Protein AF-A0A212AKK0-F1 (afdb_monomer)

Organism: NCBI:txid366616

Sequence (175 aa):
MKRPEGEAARWSAYPDHHNSALTSSGLLRAQIITWLPGEQPQWVEKPKKLFATLIPIIVETIVASVPRLIEWERKREEDHRRYQEEERRRWELRRLKEVDDSRWNRFRSAATNWREKQVLDDFISELEARFSAEGDQSIGEKTTSQWLTWAKDRAAELDPFTDGLAGLFHDVGRP

Solvent-accessible surface area (backbone atoms only — not comparable to full-atom values): 10454 Å² total; per-residue (Å²): 134,86,80,90,83,62,82,84,75,71,84,59,102,53,87,88,74,69,74,87,86,65,75,87,80,90,58,58,73,51,68,53,90,66,88,64,88,73,87,64,56,74,48,68,38,45,101,91,42,58,55,79,75,44,50,64,57,52,52,49,52,52,61,72,39,48,66,57,44,54,54,50,50,54,49,50,53,51,50,49,49,51,49,54,53,50,50,50,52,52,50,52,53,50,54,55,46,52,54,50,54,50,27,51,50,45,48,51,49,39,55,50,32,40,55,52,28,53,56,46,51,56,52,50,53,54,51,51,59,49,40,74,74,71,50,85,44,79,60,88,96,41,40,48,63,55,53,51,50,52,51,51,56,57,42,54,74,34,44,50,54,80,66,34,75,64,42,40,53,51,63,29,65,52,132

Structure (mmCIF, N/CA/C/O backbone):
data_AF-A0A212AKK0-F1
#
_entry.id   AF-A0A212AKK0-F1
#
loop_
_atom_site.group_PDB
_atom_site.id
_atom_site.type_symbol
_atom_site.label_atom_id
_atom_site.label_alt_id
_atom_site.label_comp_id
_atom_site.label_asym_id
_atom_site.label_entity_id
_atom_site.label_seq_id
_atom_site.pdbx_PDB_ins_code
_atom_site.Cartn_x
_atom_site.Cartn_y
_atom_site.Cartn_z
_atom_site.occupancy
_atom_site.B_iso_or_equiv
_atom_site.auth_seq_id
_atom_site.auth_comp_id
_atom_site.auth_asym_id
_atom_site.auth_atom_id
_atom_site.pdbx_PDB_model_num
ATOM 1 N N . MET A 1 1 ? 49.432 -29.663 -18.217 1.00 41.03 1 MET A N 1
ATOM 2 C CA . MET A 1 1 ? 49.772 -29.394 -19.634 1.00 41.03 1 MET A CA 1
ATOM 3 C C . MET A 1 1 ? 50.296 -27.965 -19.716 1.00 41.03 1 MET A C 1
ATOM 5 O O . MET A 1 1 ? 49.705 -27.104 -19.076 1.00 41.03 1 MET A O 1
ATOM 9 N N . LYS A 1 2 ? 51.449 -27.726 -20.356 1.00 36.91 2 LYS A N 1
ATOM 10 C CA . LYS A 1 2 ? 52.145 -26.425 -20.317 1.00 36.91 2 LYS A CA 1
ATOM 11 C C . LYS A 1 2 ? 51.405 -25.354 -21.132 1.00 36.91 2 LYS A C 1
ATOM 13 O O . LYS A 1 2 ? 50.965 -25.624 -22.244 1.00 36.91 2 LYS A O 1
ATOM 18 N N . ARG A 1 3 ? 51.308 -24.156 -20.544 1.00 39.75 3 ARG A N 1
ATOM 19 C CA . ARG A 1 3 ? 50.772 -22.912 -21.117 1.00 39.75 3 ARG A CA 1
ATOM 20 C C . ARG A 1 3 ? 51.608 -22.511 -22.347 1.00 39.75 3 ARG A C 1
ATOM 22 O O . ARG A 1 3 ? 52.833 -22.525 -22.231 1.00 39.75 3 ARG A O 1
ATOM 29 N N . PRO A 1 4 ? 51.013 -22.162 -23.498 1.00 43.41 4 PRO A N 1
ATOM 30 C CA . PRO A 1 4 ? 51.757 -21.510 -24.563 1.00 43.41 4 PRO A CA 1
ATOM 31 C C . PRO A 1 4 ? 51.979 -20.046 -24.166 1.00 43.41 4 PRO A C 1
ATOM 33 O O . PRO A 1 4 ? 51.027 -19.336 -23.843 1.00 43.41 4 PRO A O 1
ATOM 36 N N . GLU A 1 5 ? 53.234 -19.609 -24.150 1.00 39.06 5 GLU A N 1
ATOM 37 C CA . GLU A 1 5 ? 53.621 -18.219 -23.892 1.00 39.06 5 GLU A CA 1
ATOM 38 C C . GLU A 1 5 ? 54.014 -17.520 -25.197 1.00 39.06 5 GLU A C 1
ATOM 40 O O . GLU A 1 5 ? 54.596 -18.134 -26.091 1.00 39.06 5 GLU A O 1
ATOM 45 N N . GLY A 1 6 ? 53.689 -16.227 -25.296 1.00 49.47 6 GLY A N 1
ATOM 46 C CA . GLY A 1 6 ? 54.027 -15.364 -26.430 1.00 49.47 6 GLY A CA 1
ATOM 47 C C . GLY A 1 6 ? 52.851 -14.527 -26.942 1.00 49.47 6 GLY A C 1
ATOM 48 O O . GLY A 1 6 ? 51.730 -14.606 -26.438 1.00 49.47 6 GLY A O 1
ATOM 49 N N . GLU A 1 7 ? 53.110 -13.717 -27.973 1.00 40.31 7 GLU A N 1
ATOM 50 C CA . GLU A 1 7 ? 52.160 -12.765 -28.585 1.00 40.31 7 GLU A CA 1
ATOM 51 C C . GLU A 1 7 ? 50.836 -13.387 -29.064 1.00 40.31 7 GLU A C 1
ATOM 53 O O . GLU A 1 7 ? 49.833 -12.683 -29.182 1.00 40.31 7 GLU A O 1
ATOM 58 N N . ALA A 1 8 ? 50.799 -14.709 -29.252 1.00 42.72 8 ALA A N 1
ATOM 59 C CA . ALA A 1 8 ? 49.609 -15.475 -29.620 1.00 42.72 8 ALA A CA 1
ATOM 60 C C . ALA A 1 8 ? 48.468 -15.416 -28.580 1.00 42.72 8 ALA A C 1
ATOM 62 O O . ALA A 1 8 ? 47.326 -15.718 -28.914 1.00 42.72 8 ALA A O 1
ATOM 63 N N . ALA A 1 9 ? 48.739 -14.993 -27.338 1.00 44.03 9 ALA A N 1
ATOM 64 C CA . ALA A 1 9 ? 47.727 -14.841 -26.288 1.00 44.03 9 ALA A CA 1
ATOM 65 C C . ALA A 1 9 ? 46.893 -13.542 -26.383 1.00 44.03 9 ALA A C 1
ATOM 67 O O . ALA A 1 9 ? 45.989 -13.338 -25.576 1.00 44.03 9 ALA A O 1
ATOM 68 N N . ARG A 1 10 ? 47.191 -12.634 -27.326 1.00 41.53 10 ARG A N 1
ATOM 69 C CA . ARG A 1 10 ? 46.659 -11.253 -27.312 1.00 41.53 10 ARG A CA 1
ATOM 70 C C . ARG A 1 10 ? 45.396 -10.992 -28.147 1.00 41.53 10 ARG A C 1
ATOM 72 O O . ARG A 1 10 ? 44.906 -9.871 -28.122 1.00 41.53 10 ARG A O 1
ATOM 79 N N . TRP A 1 11 ? 44.841 -11.975 -28.860 1.00 41.81 11 TRP A N 1
ATOM 80 C CA . TRP A 1 11 ? 43.765 -11.740 -29.846 1.00 41.81 11 TRP A CA 1
ATOM 81 C C . TRP A 1 11 ? 42.376 -12.276 -29.453 1.00 41.81 11 TRP A C 1
ATOM 83 O O . TRP A 1 11 ? 41.616 -12.724 -30.307 1.00 41.81 11 TRP A O 1
ATOM 93 N N . SER A 1 12 ? 41.989 -12.211 -28.174 1.00 48.47 12 SER A N 1
ATOM 94 C CA . SER A 1 12 ? 40.575 -12.402 -27.817 1.00 48.47 12 SER A CA 1
ATOM 95 C C . SER A 1 12 ? 40.137 -11.456 -26.702 1.00 48.47 12 SER A C 1
ATOM 97 O O . SER A 1 12 ? 40.815 -11.343 -25.684 1.00 48.47 12 SER A O 1
ATOM 99 N N . ALA A 1 13 ? 38.987 -10.802 -26.885 1.00 42.66 13 ALA A N 1
ATOM 100 C CA . ALA A 1 13 ? 38.371 -9.915 -25.894 1.00 42.66 13 ALA A CA 1
ATOM 101 C C . ALA A 1 13 ? 37.779 -10.665 -24.677 1.00 42.66 13 ALA A C 1
ATOM 103 O O . ALA A 1 13 ? 37.262 -10.028 -23.764 1.00 42.66 13 ALA A O 1
ATOM 104 N N . TYR A 1 14 ? 37.865 -12.003 -24.651 1.00 46.59 14 TYR A N 1
ATOM 105 C CA . TYR A 1 14 ? 37.331 -12.868 -23.595 1.00 46.59 14 TYR A CA 1
ATOM 106 C C . TYR A 1 14 ? 38.286 -14.051 -23.330 1.00 46.59 14 TYR A C 1
ATOM 108 O O . TYR A 1 14 ? 38.126 -15.115 -23.932 1.00 46.59 14 TYR A O 1
ATOM 116 N N . PRO A 1 15 ? 39.279 -13.893 -22.436 1.00 45.09 15 PRO A N 1
ATOM 117 C CA . PRO A 1 15 ? 40.320 -14.900 -22.184 1.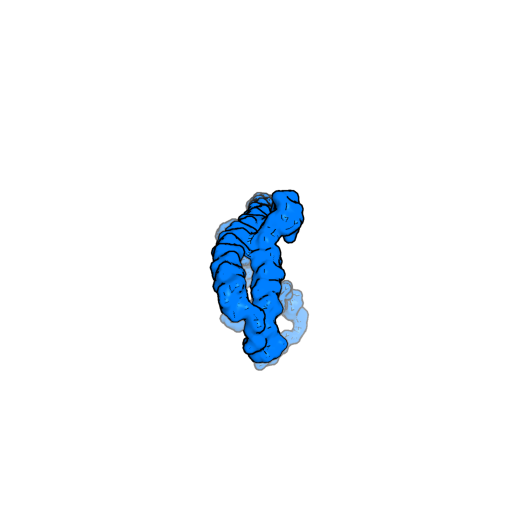00 45.09 15 PRO A CA 1
ATOM 118 C C . PRO A 1 15 ? 39.777 -16.261 -21.705 1.00 45.09 15 PRO A C 1
ATOM 120 O O . PRO A 1 15 ? 40.347 -17.310 -22.015 1.00 45.09 15 PRO A O 1
ATOM 123 N N . ASP A 1 16 ? 38.642 -16.244 -21.002 1.00 47.34 16 ASP A N 1
ATOM 124 C CA . ASP A 1 16 ? 38.053 -17.407 -20.325 1.00 47.34 16 ASP A CA 1
ATOM 125 C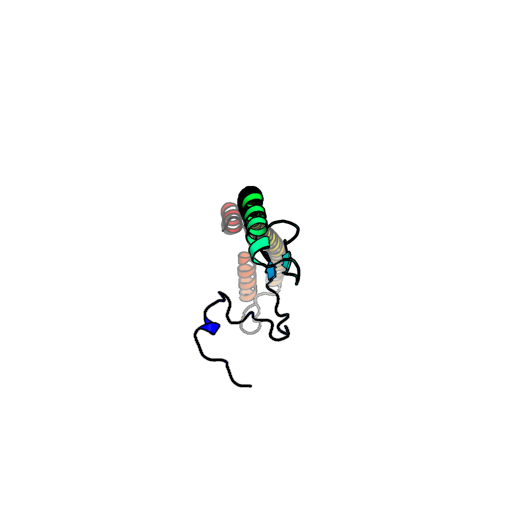 C . ASP A 1 16 ? 36.979 -18.137 -21.157 1.00 47.34 16 ASP A C 1
ATOM 127 O O . ASP A 1 16 ? 36.375 -19.105 -20.698 1.00 47.34 16 ASP A O 1
ATOM 131 N N . HIS A 1 17 ? 36.753 -17.714 -22.407 1.00 48.66 17 HIS A N 1
ATOM 132 C CA . HIS A 1 17 ? 35.766 -18.308 -23.319 1.00 48.66 17 HIS A CA 1
ATOM 133 C C . HIS A 1 17 ? 36.414 -18.969 -24.544 1.00 48.66 17 HIS A C 1
ATOM 135 O O . HIS A 1 17 ? 35.935 -18.836 -25.670 1.00 48.66 17 HIS A O 1
ATOM 141 N N . HIS A 1 18 ? 37.500 -19.715 -24.340 1.00 48.75 18 HIS A N 1
ATOM 142 C CA . HIS A 1 18 ? 38.049 -20.586 -25.376 1.00 48.75 18 HIS A CA 1
ATOM 143 C C . HIS A 1 18 ? 37.535 -22.018 -25.176 1.00 48.75 18 HIS A C 1
ATOM 145 O O . HIS A 1 18 ? 37.752 -22.644 -24.140 1.00 48.75 18 HIS A O 1
ATOM 151 N N . ASN A 1 19 ? 36.833 -22.555 -26.175 1.00 46.03 19 ASN A N 1
ATOM 152 C CA . ASN A 1 19 ? 36.389 -23.944 -26.148 1.00 46.03 19 ASN A CA 1
ATOM 153 C C . ASN A 1 19 ? 37.573 -24.856 -26.507 1.00 46.03 19 ASN A C 1
ATOM 155 O O . ASN A 1 19 ? 37.893 -25.063 -27.678 1.00 46.03 19 ASN A O 1
ATOM 159 N N . SER A 1 20 ? 38.247 -25.376 -25.484 1.00 46.16 20 SER A N 1
ATOM 160 C CA . SER A 1 20 ? 39.439 -26.230 -25.573 1.00 46.16 20 SER A CA 1
ATOM 161 C C . SER A 1 20 ? 39.182 -27.621 -26.178 1.00 46.16 20 SER A C 1
ATOM 163 O O . SER A 1 20 ? 40.129 -28.374 -26.391 1.00 46.16 20 SER A O 1
ATOM 165 N N . ALA A 1 21 ? 37.930 -27.948 -26.518 1.00 43.47 21 ALA A N 1
ATOM 166 C CA . ALA A 1 21 ? 37.551 -29.176 -27.220 1.00 43.47 21 ALA A CA 1
ATOM 167 C C . ALA A 1 21 ? 37.607 -29.071 -28.762 1.00 43.47 21 ALA A C 1
ATOM 169 O O . ALA A 1 21 ? 37.271 -30.031 -29.456 1.00 43.47 21 ALA A O 1
ATOM 170 N N . LEU A 1 22 ? 38.004 -27.925 -29.327 1.00 50.31 22 LEU A N 1
ATOM 171 C CA . LEU A 1 22 ? 38.087 -27.731 -30.778 1.00 50.31 22 LEU A CA 1
ATOM 172 C C . LEU A 1 22 ? 39.486 -28.086 -31.309 1.00 50.31 22 LEU A C 1
ATOM 174 O O . LEU A 1 22 ? 40.464 -27.389 -31.049 1.00 50.31 22 LEU A O 1
ATOM 178 N N . THR A 1 23 ? 39.587 -29.153 -32.101 1.00 52.06 23 THR A N 1
ATOM 179 C CA . THR A 1 23 ? 40.797 -29.482 -32.872 1.00 52.06 23 THR A CA 1
ATOM 180 C C . THR A 1 23 ? 40.961 -28.539 -34.066 1.00 52.06 23 THR A C 1
ATOM 182 O O . THR A 1 23 ? 39.991 -28.264 -34.776 1.00 52.06 23 THR A O 1
ATOM 185 N N . SER A 1 24 ? 42.188 -28.065 -34.318 1.00 58.06 24 SER A N 1
ATOM 186 C CA . SER A 1 24 ? 42.492 -27.183 -35.455 1.00 58.06 24 SER A CA 1
ATOM 187 C C . SER A 1 24 ? 42.117 -27.852 -36.778 1.00 58.06 24 SER A C 1
ATOM 189 O O . SER A 1 24 ? 42.650 -28.903 -37.125 1.00 58.06 24 SER A O 1
ATOM 191 N N . SER A 1 25 ? 41.195 -27.236 -37.519 1.00 65.75 25 SER A N 1
ATOM 192 C CA . SER A 1 25 ? 40.741 -27.737 -38.824 1.00 65.75 25 SER A CA 1
ATOM 193 C C . SER A 1 25 ? 41.640 -27.309 -39.990 1.00 65.75 25 SER A C 1
ATOM 195 O O . SER A 1 25 ? 41.434 -27.758 -41.113 1.00 65.75 25 SER A O 1
ATOM 197 N N . GLY A 1 26 ? 42.605 -26.413 -39.743 1.00 73.50 26 GLY A N 1
ATOM 198 C CA . GLY A 1 26 ? 43.407 -25.768 -40.789 1.00 73.50 26 GLY A CA 1
ATOM 199 C C . GLY A 1 26 ? 42.639 -24.758 -41.657 1.00 73.50 26 GLY A C 1
ATOM 200 O O . GLY A 1 26 ? 43.204 -24.260 -42.623 1.00 73.50 26 GLY A O 1
ATOM 201 N N . LEU A 1 27 ? 41.376 -24.459 -41.329 1.00 78.00 27 LEU A N 1
ATOM 202 C CA . LEU A 1 27 ? 40.489 -23.563 -42.078 1.00 78.00 27 LEU A CA 1
ATOM 203 C C . LEU A 1 27 ? 39.970 -22.439 -41.173 1.00 78.00 27 LEU A C 1
ATOM 205 O O . LEU A 1 27 ? 39.624 -22.674 -40.010 1.00 78.00 27 LEU A O 1
ATOM 209 N N . LEU A 1 28 ? 39.870 -21.223 -41.712 1.00 83.19 28 LEU A N 1
ATOM 210 C CA . LEU A 1 28 ? 39.320 -20.069 -41.001 1.00 83.19 28 LEU A CA 1
ATOM 211 C C . LEU A 1 28 ? 37.782 -20.070 -40.978 1.00 83.19 28 LEU A C 1
ATOM 213 O O . LEU A 1 28 ? 37.111 -20.485 -41.925 1.00 83.19 28 LEU A O 1
ATOM 217 N N . ARG A 1 29 ? 37.201 -19.561 -39.886 1.00 84.19 29 ARG A N 1
ATOM 218 C CA . ARG A 1 29 ? 35.752 -19.394 -39.697 1.00 84.19 29 ARG A CA 1
ATOM 219 C C . ARG A 1 29 ? 35.454 -18.002 -39.150 1.00 84.19 29 ARG A C 1
ATOM 221 O O . ARG A 1 29 ? 36.105 -17.569 -38.207 1.00 84.19 29 ARG A O 1
ATOM 228 N N . ALA A 1 30 ? 34.429 -17.355 -39.694 1.00 86.19 30 ALA A N 1
ATOM 229 C CA . ALA A 1 30 ? 33.831 -16.140 -39.153 1.00 86.19 30 ALA A CA 1
ATOM 230 C C . ALA A 1 30 ? 32.359 -16.393 -38.819 1.00 86.19 30 ALA A C 1
ATOM 232 O O . ALA A 1 30 ? 31.673 -17.130 -39.529 1.00 86.19 30 ALA A O 1
ATOM 233 N N . GLN A 1 31 ? 31.875 -15.786 -37.742 1.00 86.25 31 GLN A N 1
ATOM 234 C CA . GLN A 1 31 ? 30.484 -15.885 -37.320 1.00 86.25 31 GLN A CA 1
ATOM 235 C C . GLN A 1 31 ? 30.098 -14.625 -36.549 1.00 86.25 31 GLN A C 1
ATOM 237 O O . GLN A 1 31 ? 30.888 -14.132 -35.745 1.00 86.25 31 GLN A O 1
ATOM 242 N N . ILE A 1 32 ? 28.882 -14.135 -36.771 1.00 83.12 32 ILE A N 1
ATOM 243 C CA . ILE A 1 32 ? 28.246 -13.175 -35.865 1.00 83.12 32 ILE A CA 1
ATOM 244 C C . ILE A 1 32 ? 27.430 -14.006 -34.881 1.00 83.12 32 ILE A C 1
ATOM 246 O O . ILE A 1 32 ? 26.610 -14.806 -35.310 1.00 83.12 32 ILE A O 1
ATOM 250 N N . ILE A 1 33 ? 27.730 -13.909 -33.587 1.00 77.31 33 ILE A N 1
ATOM 251 C CA . ILE A 1 33 ? 27.132 -14.768 -32.546 1.00 77.31 33 ILE A CA 1
ATOM 252 C C . ILE A 1 33 ? 26.078 -14.046 -31.700 1.00 77.31 33 ILE A C 1
ATOM 254 O O . ILE A 1 33 ? 25.331 -14.685 -30.965 1.00 77.31 33 ILE A O 1
ATOM 258 N N . THR A 1 34 ? 26.041 -12.719 -31.774 1.00 72.81 34 THR A N 1
ATOM 259 C CA . THR A 1 34 ? 25.188 -11.841 -30.969 1.00 72.81 34 THR A CA 1
ATOM 260 C C . THR A 1 34 ? 24.837 -10.581 -31.763 1.00 72.81 34 THR A C 1
ATOM 262 O O . THR A 1 34 ? 25.404 -10.327 -32.826 1.00 72.81 34 THR A O 1
ATOM 265 N N . TRP A 1 35 ? 23.910 -9.779 -31.230 1.00 69.25 35 TRP A N 1
ATOM 266 C CA . TRP A 1 35 ? 23.505 -8.447 -31.713 1.00 69.25 35 TRP A CA 1
ATOM 267 C C . TRP A 1 35 ? 22.754 -8.399 -33.040 1.00 69.25 35 TRP A C 1
ATOM 269 O O . TRP A 1 35 ? 21.923 -7.514 -33.197 1.00 69.25 35 TRP A O 1
ATOM 279 N N . LEU A 1 36 ? 22.952 -9.349 -33.954 1.00 80.75 36 LEU A N 1
ATOM 280 C CA . LEU A 1 36 ? 22.154 -9.428 -35.170 1.00 80.75 36 LEU A CA 1
ATOM 281 C C . LEU A 1 36 ? 20.804 -10.112 -34.892 1.00 80.75 36 LEU A C 1
ATOM 283 O O . LEU A 1 36 ? 20.798 -11.264 -34.463 1.00 80.75 36 LEU A O 1
ATOM 287 N N . PRO A 1 37 ? 19.652 -9.462 -35.129 1.00 73.44 37 PRO A N 1
ATOM 288 C CA . PRO A 1 37 ? 18.359 -10.120 -34.983 1.00 73.44 37 PRO A CA 1
ATOM 289 C C . PRO A 1 37 ? 18.140 -11.152 -36.103 1.00 73.44 37 PRO A C 1
ATOM 291 O O . PRO A 1 37 ? 18.335 -10.849 -37.281 1.00 73.44 37 PRO A O 1
ATOM 294 N N . GLY A 1 38 ? 17.679 -12.353 -35.741 1.00 77.38 38 GLY A N 1
ATOM 295 C CA . GLY A 1 38 ? 17.389 -13.444 -36.682 1.00 77.38 38 GLY A CA 1
ATOM 296 C C . GLY A 1 38 ? 18.514 -14.479 -36.801 1.00 77.38 38 GLY A C 1
ATOM 297 O O . GLY A 1 38 ? 19.222 -14.752 -35.828 1.00 77.38 38 GLY A O 1
ATOM 298 N N . GLU A 1 39 ? 18.638 -15.096 -37.982 1.00 78.69 39 GLU A N 1
ATOM 299 C CA . GLU A 1 39 ? 19.667 -16.108 -38.249 1.00 78.69 39 GLU A CA 1
ATOM 300 C C . GLU A 1 39 ? 21.074 -15.517 -38.134 1.00 78.69 39 GLU A C 1
ATOM 302 O O . GLU A 1 39 ? 21.384 -14.475 -38.712 1.00 78.69 39 GLU A O 1
ATOM 307 N N . GLN A 1 40 ? 21.930 -16.214 -37.389 1.00 81.50 40 GLN A N 1
ATOM 308 C CA . GLN A 1 40 ? 23.314 -15.824 -37.159 1.00 81.50 40 GLN A CA 1
ATOM 309 C C . GLN A 1 40 ? 24.188 -16.286 -38.333 1.00 81.50 40 GLN A C 1
ATOM 311 O O . GLN A 1 40 ? 24.394 -17.495 -38.493 1.00 81.50 40 GLN A O 1
ATOM 316 N N . PRO A 1 41 ? 24.709 -15.370 -39.168 1.00 86.19 41 PRO A N 1
ATOM 317 C CA . PRO A 1 41 ? 25.466 -15.758 -40.342 1.00 86.19 41 PRO A CA 1
ATOM 318 C C . PRO A 1 41 ? 26.816 -16.363 -39.949 1.00 86.19 41 PRO A C 1
ATOM 320 O O . PRO A 1 41 ? 27.500 -15.902 -39.029 1.00 86.19 41 PRO A O 1
ATOM 323 N N . GLN A 1 42 ? 27.204 -17.400 -40.690 1.00 89.44 42 GLN A N 1
ATOM 324 C CA . GLN A 1 42 ? 28.449 -18.131 -40.500 1.00 89.44 42 GLN A CA 1
ATOM 325 C C . GLN A 1 42 ? 29.135 -18.369 -41.846 1.00 89.44 42 GLN A C 1
ATOM 327 O O . GLN A 1 42 ? 28.525 -18.837 -42.808 1.00 89.44 42 GLN A O 1
ATOM 332 N N . TRP A 1 43 ? 30.443 -18.126 -41.885 1.00 90.50 43 TRP A N 1
ATOM 333 C CA . TRP A 1 43 ? 31.291 -18.355 -43.050 1.00 90.50 43 TRP A CA 1
ATOM 334 C C . TRP A 1 43 ? 32.466 -19.239 -42.661 1.00 90.50 43 TRP A C 1
ATOM 336 O O . TRP A 1 43 ? 33.146 -18.989 -41.669 1.00 90.50 43 TRP A O 1
ATOM 346 N N . VAL A 1 44 ? 32.710 -20.282 -43.448 1.00 88.12 44 VAL A N 1
ATOM 347 C CA . VAL A 1 44 ? 33.799 -21.235 -43.220 1.00 88.12 44 VAL A CA 1
ATOM 348 C C . VAL A 1 44 ? 34.616 -21.332 -44.501 1.00 88.12 44 VAL A C 1
ATOM 350 O O . VAL A 1 44 ? 34.058 -21.553 -45.580 1.00 88.12 44 VAL A O 1
ATOM 353 N N . GLU A 1 45 ? 35.925 -21.142 -44.377 1.00 86.56 45 GLU A N 1
ATOM 354 C CA . GLU A 1 45 ? 36.894 -21.385 -45.438 1.00 86.56 45 GLU A CA 1
ATOM 355 C C . GLU A 1 45 ? 36.807 -22.837 -45.911 1.00 86.56 45 GLU A C 1
ATOM 357 O O . GLU A 1 45 ? 36.526 -23.753 -45.138 1.00 86.56 45 GLU A O 1
ATOM 362 N N . LYS A 1 46 ? 37.019 -23.060 -47.207 1.00 84.75 46 LYS A N 1
ATOM 363 C CA . LYS A 1 46 ? 37.038 -24.402 -47.800 1.00 84.75 46 LYS A CA 1
ATOM 364 C C . LYS A 1 46 ? 38.304 -24.552 -48.641 1.00 84.75 46 LYS A C 1
ATOM 366 O O . LYS A 1 46 ? 38.772 -23.552 -49.177 1.00 84.75 46 LYS A O 1
ATOM 371 N N . PRO A 1 47 ? 38.795 -25.778 -48.897 1.00 82.62 47 PRO A N 1
ATOM 372 C CA . PRO A 1 47 ? 40.009 -25.992 -49.697 1.00 82.62 47 PRO A CA 1
ATOM 373 C C . PRO A 1 47 ? 40.006 -25.322 -51.084 1.00 82.62 47 PRO A C 1
ATOM 375 O O . PRO A 1 47 ? 41.056 -24.995 -51.618 1.00 82.62 47 PRO A O 1
ATOM 378 N N . LYS A 1 48 ? 38.822 -25.101 -51.674 1.00 83.38 48 LYS A N 1
ATOM 379 C CA . LYS A 1 48 ? 38.640 -24.436 -52.979 1.00 83.38 48 LYS A CA 1
ATOM 380 C C . LYS A 1 48 ? 38.142 -22.985 -52.880 1.00 83.38 48 LYS A C 1
ATOM 382 O O . LYS A 1 48 ? 37.876 -22.365 -53.902 1.00 83.38 48 LYS A O 1
ATOM 387 N N . LYS A 1 49 ? 37.950 -22.459 -51.667 1.00 81.06 49 LYS A N 1
ATOM 388 C CA . LYS A 1 49 ? 37.430 -21.113 -51.401 1.00 81.06 49 LYS A CA 1
ATOM 389 C C . LYS A 1 49 ? 38.199 -20.511 -50.231 1.00 81.06 49 LYS A C 1
ATOM 391 O O . LYS A 1 49 ? 37.817 -20.708 -49.078 1.00 81.06 49 LYS A O 1
ATOM 396 N N . LEU A 1 50 ? 39.275 -19.800 -50.566 1.00 88.50 50 LEU A N 1
ATOM 397 C CA . LEU A 1 50 ? 40.151 -19.135 -49.602 1.00 88.50 50 LEU A CA 1
ATOM 398 C C . LEU A 1 50 ? 39.381 -18.101 -48.785 1.00 88.50 50 LEU A C 1
ATOM 400 O O . LEU A 1 50 ? 38.491 -17.424 -49.311 1.00 88.50 50 LEU A O 1
ATOM 404 N N . PHE A 1 51 ? 39.770 -17.912 -47.529 1.00 86.50 51 PHE A N 1
ATOM 405 C CA . PHE A 1 51 ? 39.099 -16.977 -46.629 1.00 86.50 51 PHE A CA 1
ATOM 406 C C . PHE A 1 51 ? 39.098 -15.530 -47.144 1.00 86.50 51 PHE A C 1
ATOM 408 O O . PHE A 1 51 ? 38.108 -14.823 -46.979 1.00 86.50 51 PHE A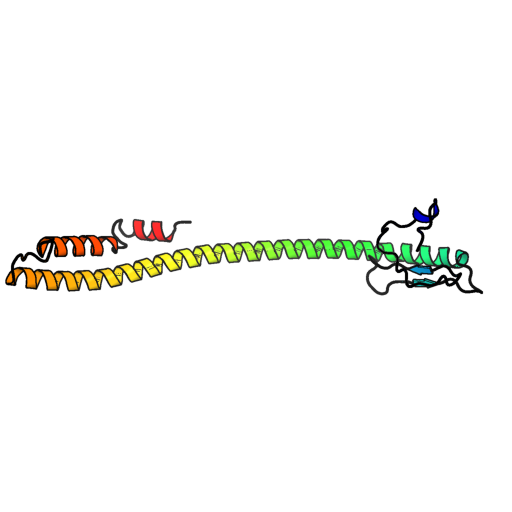 O 1
ATOM 415 N N . ALA A 1 52 ? 40.143 -15.109 -47.867 1.00 88.06 52 ALA A N 1
ATOM 416 C CA . ALA A 1 52 ? 40.203 -13.789 -48.503 1.00 88.06 52 ALA A CA 1
ATOM 417 C C . ALA A 1 52 ? 39.001 -13.515 -49.432 1.00 88.06 52 ALA A C 1
ATOM 419 O O . ALA A 1 52 ? 38.530 -12.386 -49.521 1.00 88.06 52 ALA A O 1
ATOM 420 N N . THR A 1 53 ? 38.448 -14.556 -50.064 1.00 91.19 53 THR A N 1
ATOM 421 C CA . THR A 1 53 ? 37.252 -14.446 -50.921 1.00 91.19 53 THR A CA 1
ATOM 422 C C . THR A 1 53 ? 35.944 -14.344 -50.130 1.00 91.19 53 THR A C 1
ATOM 424 O O . THR A 1 53 ? 34.910 -13.988 -50.689 1.00 91.19 53 THR A O 1
ATOM 427 N N . LEU A 1 54 ? 35.967 -14.666 -48.832 1.00 90.25 54 LEU A N 1
ATOM 428 C CA . LEU A 1 54 ? 34.830 -14.523 -47.922 1.00 90.25 54 LEU A CA 1
ATOM 429 C C . LEU A 1 54 ? 34.749 -13.115 -47.326 1.00 90.25 54 LEU A C 1
ATOM 431 O O . LEU A 1 54 ? 33.650 -12.688 -46.991 1.00 90.25 54 LEU A O 1
ATOM 435 N N . ILE A 1 55 ? 35.868 -12.384 -47.237 1.00 92.00 55 ILE A N 1
ATOM 436 C CA . ILE A 1 55 ? 35.922 -11.043 -46.629 1.00 92.00 55 ILE A CA 1
ATOM 437 C C . ILE A 1 55 ? 34.895 -10.078 -47.249 1.00 92.00 55 ILE A C 1
ATOM 439 O O . ILE A 1 55 ? 34.137 -9.491 -46.477 1.00 92.00 55 ILE A O 1
ATOM 443 N N . PRO A 1 56 ? 34.777 -9.935 -48.587 1.00 93.44 56 PRO A N 1
ATOM 444 C CA . PRO A 1 56 ? 33.788 -9.025 -49.167 1.00 93.44 56 PRO A CA 1
ATOM 445 C C . PRO A 1 56 ? 32.349 -9.390 -48.784 1.00 93.44 56 PRO A C 1
ATOM 447 O O . PRO A 1 56 ? 31.569 -8.510 -48.441 1.00 93.44 56 PRO A O 1
ATOM 450 N N . ILE A 1 57 ? 32.027 -10.688 -48.754 1.00 90.75 57 ILE A N 1
ATOM 451 C CA . ILE A 1 57 ? 30.694 -11.206 -48.400 1.00 90.75 57 ILE A CA 1
ATOM 452 C C . ILE A 1 57 ? 30.380 -10.932 -46.923 1.00 90.75 57 ILE A C 1
ATOM 454 O O . ILE A 1 57 ? 29.253 -10.580 -46.571 1.00 90.75 57 ILE A O 1
ATOM 458 N N . ILE A 1 58 ? 31.377 -11.089 -46.047 1.00 90.62 58 ILE A N 1
ATOM 459 C CA . ILE A 1 58 ? 31.249 -10.788 -44.617 1.00 90.62 58 ILE A CA 1
ATOM 460 C C . ILE A 1 58 ? 30.963 -9.294 -44.429 1.00 90.62 58 ILE A C 1
ATOM 462 O O . ILE A 1 58 ? 30.013 -8.939 -43.733 1.00 90.62 58 ILE A O 1
ATOM 466 N N . VAL A 1 59 ? 31.741 -8.422 -45.083 1.00 91.88 59 VAL A N 1
ATOM 467 C CA . VAL A 1 59 ? 31.557 -6.964 -45.011 1.00 91.88 59 VAL A CA 1
ATOM 468 C C . VAL A 1 59 ? 30.187 -6.559 -45.553 1.00 91.88 59 VAL A C 1
ATOM 470 O O . VAL A 1 59 ? 29.475 -5.814 -44.888 1.00 91.88 59 VAL A O 1
ATOM 473 N N . GLU A 1 60 ? 29.779 -7.091 -46.706 1.00 91.31 60 GLU A N 1
ATOM 474 C CA . GLU A 1 60 ? 28.463 -6.834 -47.299 1.00 91.31 60 GLU A CA 1
ATOM 475 C C . GLU A 1 60 ? 27.326 -7.232 -46.351 1.00 91.31 60 GLU A C 1
ATOM 477 O O . GLU A 1 60 ? 26.394 -6.459 -46.137 1.00 91.31 60 GLU A O 1
ATOM 482 N N . THR A 1 61 ? 27.436 -8.397 -45.707 1.00 89.19 61 THR A N 1
ATOM 483 C CA . THR A 1 61 ? 26.424 -8.871 -44.752 1.00 89.19 61 THR A CA 1
ATOM 484 C C . THR A 1 61 ? 26.338 -7.966 -43.525 1.00 89.19 61 THR A C 1
ATOM 486 O O . THR A 1 61 ? 25.238 -7.662 -43.060 1.00 89.19 61 THR A O 1
ATOM 489 N N . ILE A 1 62 ? 27.478 -7.501 -43.005 1.00 87.62 62 ILE A N 1
ATOM 490 C CA . ILE A 1 62 ? 27.515 -6.563 -41.876 1.00 87.62 62 ILE A CA 1
ATOM 491 C C . ILE A 1 62 ? 26.877 -5.230 -42.278 1.00 87.62 62 ILE A C 1
ATOM 493 O O . ILE A 1 62 ? 25.997 -4.741 -41.574 1.00 87.62 62 ILE A O 1
ATOM 497 N N . VAL A 1 63 ? 27.257 -4.670 -43.429 1.00 91.06 63 VAL A N 1
ATOM 498 C CA . VAL A 1 63 ? 26.717 -3.394 -43.924 1.00 91.06 63 VAL A CA 1
ATOM 499 C C . VAL A 1 63 ? 25.206 -3.489 -44.161 1.00 91.06 63 VAL A C 1
ATOM 501 O O . VAL A 1 63 ? 24.459 -2.627 -43.701 1.00 91.06 63 VAL A O 1
ATOM 504 N N . ALA A 1 64 ? 24.731 -4.568 -44.788 1.00 89.00 64 ALA A N 1
ATOM 505 C CA . ALA A 1 64 ? 23.304 -4.811 -45.020 1.00 89.00 64 ALA A CA 1
ATOM 506 C C . ALA A 1 64 ? 22.498 -4.978 -43.718 1.00 89.00 64 ALA A C 1
ATOM 508 O O . ALA A 1 64 ? 21.278 -4.798 -43.700 1.00 89.00 64 ALA A O 1
ATOM 509 N N . SER A 1 65 ? 23.174 -5.309 -42.620 1.00 87.44 65 SER A N 1
ATOM 510 C CA . SER A 1 65 ? 22.563 -5.498 -41.310 1.00 87.44 65 SER A CA 1
ATOM 511 C C . SER A 1 65 ? 22.409 -4.207 -40.508 1.00 87.44 65 SER A C 1
ATOM 513 O O . SER A 1 65 ? 21.552 -4.153 -39.627 1.00 87.44 65 SER A O 1
ATOM 515 N N . VAL A 1 66 ? 23.181 -3.158 -40.816 1.00 88.19 66 VAL A N 1
ATOM 516 C CA . VAL A 1 66 ? 23.188 -1.890 -40.059 1.00 88.19 66 VAL A CA 1
ATOM 517 C C . VAL A 1 66 ? 21.781 -1.300 -39.872 1.00 88.19 66 VAL A C 1
ATOM 519 O O . VAL A 1 66 ? 21.420 -1.025 -38.728 1.00 88.19 66 VAL A O 1
ATOM 522 N N . PRO A 1 67 ? 20.923 -1.171 -40.907 1.00 90.00 67 PRO A N 1
ATOM 523 C CA . PRO A 1 67 ? 19.582 -0.610 -40.717 1.00 90.00 67 PRO A CA 1
ATOM 524 C C . PRO A 1 67 ? 18.704 -1.456 -39.786 1.00 90.00 67 PRO A C 1
ATOM 526 O O . PRO A 1 67 ? 17.905 -0.918 -39.023 1.00 90.00 67 PRO A O 1
ATOM 529 N N . ARG A 1 68 ? 18.868 -2.786 -39.819 1.00 86.69 68 ARG A N 1
ATOM 530 C CA . ARG A 1 68 ? 18.127 -3.708 -38.943 1.00 86.69 68 ARG A CA 1
ATOM 531 C C . ARG A 1 68 ? 18.560 -3.561 -37.489 1.00 86.69 68 ARG A C 1
ATOM 533 O O . ARG A 1 68 ? 17.713 -3.646 -36.608 1.00 86.69 68 ARG A O 1
ATOM 540 N N . LEU A 1 69 ? 19.853 -3.339 -37.251 1.00 87.19 69 LEU A N 1
ATOM 541 C CA . LEU A 1 69 ? 20.400 -3.101 -35.915 1.00 87.19 69 LEU A CA 1
ATOM 542 C C . LEU A 1 69 ? 19.880 -1.789 -35.326 1.00 87.19 69 LEU A C 1
ATOM 544 O O . LEU A 1 69 ? 19.404 -1.796 -34.196 1.00 87.19 69 LEU A O 1
ATOM 548 N N . ILE A 1 70 ? 19.891 -0.707 -36.112 1.00 90.94 70 ILE A N 1
ATOM 549 C CA . ILE A 1 70 ? 19.358 0.601 -35.698 1.00 90.94 70 ILE A CA 1
ATOM 550 C C . ILE A 1 70 ? 17.877 0.481 -35.318 1.00 90.94 70 ILE A C 1
ATOM 552 O O . ILE A 1 70 ? 17.461 0.928 -34.253 1.00 90.94 70 ILE A O 1
ATOM 556 N N . GLU A 1 71 ? 17.071 -0.162 -36.165 1.00 90.38 71 GLU A N 1
ATOM 557 C CA . GLU A 1 71 ? 15.641 -0.335 -35.897 1.00 90.38 71 GLU A CA 1
ATOM 558 C C . GLU A 1 71 ? 15.378 -1.234 -34.681 1.00 90.38 71 GLU A C 1
ATOM 560 O O . GLU A 1 71 ? 14.450 -0.998 -33.907 1.00 90.38 71 GLU A O 1
ATOM 565 N N . TRP A 1 72 ? 16.192 -2.272 -34.491 1.00 88.31 72 TRP A N 1
ATOM 566 C CA . TRP A 1 72 ? 16.093 -3.149 -33.328 1.00 88.31 72 TRP A CA 1
ATOM 567 C C . TRP A 1 72 ? 16.457 -2.429 -32.028 1.00 88.31 72 TRP A C 1
ATOM 569 O O . TRP A 1 72 ? 15.773 -2.603 -31.019 1.00 88.31 72 TRP A O 1
ATOM 579 N N . GLU A 1 73 ? 17.494 -1.595 -32.049 1.00 90.38 73 GLU A N 1
ATOM 580 C CA . GLU A 1 73 ? 17.879 -0.759 -30.913 1.00 90.38 73 GLU A CA 1
ATOM 581 C C . GLU A 1 73 ? 16.775 0.239 -30.561 1.00 90.38 73 GLU A C 1
ATOM 583 O O . GLU A 1 73 ? 16.321 0.254 -29.416 1.00 90.38 73 GLU A O 1
ATOM 588 N N . ARG A 1 74 ? 16.231 0.945 -31.560 1.00 92.56 74 ARG A N 1
ATOM 589 C CA . ARG A 1 74 ? 15.083 1.846 -31.388 1.00 92.56 74 ARG A CA 1
ATOM 590 C C . ARG A 1 74 ? 13.890 1.140 -30.736 1.00 92.56 74 ARG A C 1
ATOM 592 O O . ARG A 1 74 ? 13.311 1.656 -29.784 1.00 92.56 74 ARG A O 1
ATOM 599 N N . LYS A 1 75 ? 13.531 -0.059 -31.210 1.00 92.50 75 LYS A N 1
ATOM 600 C CA . LYS A 1 75 ? 12.437 -0.850 -30.618 1.00 92.50 75 LYS A CA 1
ATOM 601 C C . LYS A 1 75 ? 12.727 -1.255 -29.179 1.00 92.50 75 LYS A C 1
ATOM 603 O O . LYS A 1 75 ? 11.843 -1.141 -28.339 1.00 92.50 75 LYS A O 1
ATOM 608 N N . ARG A 1 76 ? 13.952 -1.693 -28.872 1.00 90.12 76 ARG A N 1
ATOM 609 C CA . ARG A 1 76 ? 14.328 -2.030 -27.492 1.00 90.12 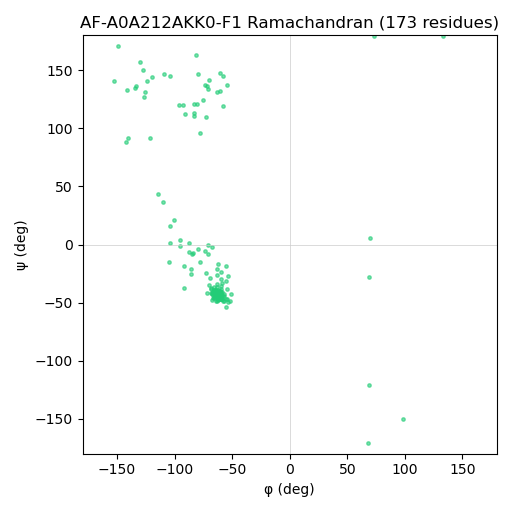76 ARG A CA 1
ATOM 610 C C . ARG A 1 76 ? 14.234 -0.828 -26.567 1.00 90.12 76 ARG A C 1
ATOM 612 O O . ARG A 1 76 ? 13.774 -0.988 -25.443 1.00 90.12 76 ARG A O 1
ATOM 619 N N . GLU A 1 77 ? 14.660 0.348 -27.013 1.00 94.50 77 GLU A N 1
ATOM 620 C CA . GLU A 1 77 ? 14.525 1.574 -26.228 1.00 94.50 77 GLU A CA 1
ATOM 621 C C . GLU A 1 77 ? 13.054 1.927 -25.990 1.00 94.50 77 GLU A C 1
ATOM 623 O O . GLU A 1 77 ? 12.674 2.252 -24.866 1.00 94.50 77 GLU A O 1
ATOM 628 N N . GLU A 1 78 ? 12.204 1.810 -27.011 1.00 96.38 78 GLU A N 1
ATOM 629 C CA . GLU A 1 78 ? 10.761 2.035 -26.881 1.00 96.38 78 GLU A CA 1
ATOM 630 C C . GLU A 1 78 ? 10.093 1.036 -25.937 1.00 96.38 78 GLU A C 1
ATOM 632 O O . GLU A 1 78 ? 9.331 1.442 -25.058 1.00 96.38 78 GLU A O 1
ATOM 637 N N . ASP A 1 79 ? 10.402 -0.251 -26.069 1.00 94.38 79 ASP A N 1
ATOM 638 C CA . ASP A 1 79 ? 9.880 -1.300 -25.197 1.00 94.38 79 ASP A CA 1
ATOM 639 C C . ASP A 1 79 ? 10.379 -1.119 -23.762 1.00 94.38 79 ASP A C 1
ATOM 641 O O . ASP A 1 79 ? 9.607 -1.259 -22.814 1.00 94.38 79 ASP A O 1
ATOM 645 N N . HIS A 1 80 ? 11.644 -0.730 -23.582 1.00 94.56 80 HIS A N 1
ATOM 646 C CA . HIS A 1 80 ? 12.200 -0.434 -22.267 1.00 94.56 80 HIS A CA 1
ATOM 647 C C . HIS A 1 80 ? 11.503 0.764 -21.620 1.00 94.56 80 HIS A C 1
ATOM 649 O O . HIS A 1 80 ? 11.125 0.696 -20.452 1.00 94.56 80 HIS A O 1
ATOM 655 N N . ARG A 1 81 ? 11.268 1.839 -22.381 1.00 95.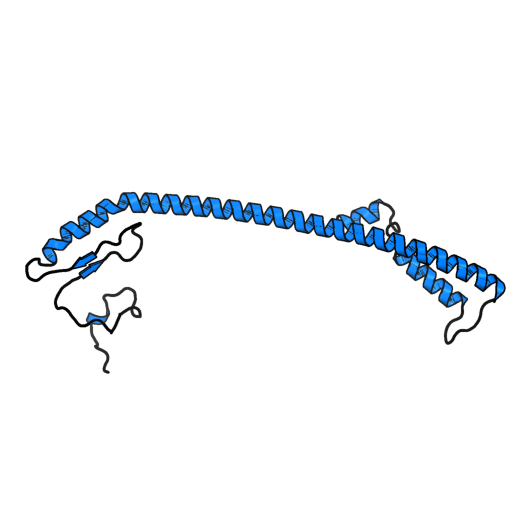44 81 ARG A N 1
ATOM 656 C CA . ARG A 1 81 ? 10.513 3.004 -21.906 1.00 95.44 81 ARG A CA 1
ATOM 657 C C . ARG A 1 81 ? 9.086 2.631 -21.515 1.00 95.44 81 ARG A C 1
ATOM 659 O O . ARG A 1 81 ? 8.652 2.986 -20.423 1.00 95.44 81 ARG A O 1
ATOM 666 N N . ARG A 1 82 ? 8.379 1.875 -22.361 1.00 95.88 82 ARG A N 1
ATOM 667 C CA . ARG A 1 82 ? 7.018 1.389 -22.070 1.00 95.88 82 ARG A CA 1
ATOM 668 C C . ARG A 1 82 ? 6.987 0.529 -20.813 1.00 95.88 82 ARG A C 1
ATOM 670 O O . ARG A 1 82 ? 6.131 0.731 -19.958 1.00 95.88 82 ARG A O 1
ATOM 677 N N . TYR A 1 83 ? 7.946 -0.382 -20.678 1.00 94.75 83 TYR A N 1
ATOM 678 C CA . TYR A 1 83 ? 8.073 -1.240 -19.507 1.00 94.75 83 TYR A CA 1
ATOM 679 C C . TYR A 1 83 ? 8.301 -0.427 -18.226 1.00 94.75 83 TYR A C 1
ATOM 681 O O . TYR A 1 83 ? 7.621 -0.652 -17.228 1.00 94.75 83 TYR A O 1
ATOM 689 N N . GLN A 1 84 ? 9.205 0.558 -18.254 1.00 95.88 84 GLN A N 1
ATOM 690 C CA . GLN A 1 84 ? 9.444 1.446 -17.112 1.00 95.88 84 GLN A CA 1
ATOM 691 C C . GLN A 1 84 ? 8.198 2.261 -16.734 1.00 95.88 84 GLN A C 1
ATOM 693 O O . GLN A 1 84 ? 7.893 2.411 -15.550 1.00 95.88 84 GLN A O 1
ATOM 698 N N . GLU A 1 85 ? 7.469 2.787 -17.721 1.00 95.94 85 GLU A N 1
ATOM 699 C CA . GLU A 1 85 ? 6.228 3.532 -17.490 1.00 95.94 85 GLU A CA 1
ATOM 700 C C . GLU A 1 85 ? 5.131 2.647 -16.887 1.00 95.94 85 GLU A C 1
ATOM 702 O O . GLU A 1 85 ? 4.457 3.060 -15.939 1.00 95.94 85 GLU A O 1
ATOM 707 N N . GLU A 1 86 ? 4.972 1.422 -17.392 1.00 95.62 86 GLU A N 1
ATOM 708 C CA . GLU A 1 86 ? 3.990 0.473 -16.874 1.00 95.62 86 GLU A CA 1
ATOM 709 C C . GLU A 1 86 ? 4.341 0.006 -15.455 1.00 95.62 86 GLU A C 1
ATOM 711 O O . GLU A 1 86 ? 3.467 -0.019 -14.586 1.00 95.62 86 GLU A O 1
ATOM 716 N N . GLU A 1 87 ? 5.612 -0.291 -15.179 1.00 95.06 87 GLU A N 1
ATOM 717 C CA . GLU A 1 87 ? 6.064 -0.662 -13.837 1.00 95.06 87 GLU A CA 1
ATOM 718 C C . GLU A 1 87 ? 5.872 0.476 -12.831 1.00 95.06 87 GLU A C 1
ATOM 720 O O . GLU A 1 87 ? 5.364 0.238 -11.732 1.00 95.06 87 GLU A O 1
ATOM 725 N N . ARG A 1 88 ? 6.173 1.726 -13.214 1.00 94.81 88 ARG A N 1
ATOM 726 C CA . ARG A 1 88 ? 5.895 2.898 -12.370 1.00 94.81 88 ARG A CA 1
ATOM 727 C C . ARG A 1 88 ? 4.404 3.010 -12.058 1.00 94.81 88 ARG A C 1
ATOM 729 O O . ARG A 1 88 ? 4.035 3.145 -10.893 1.00 94.81 88 ARG A O 1
ATOM 736 N N . ARG A 1 89 ? 3.541 2.868 -13.069 1.00 95.31 89 ARG A N 1
ATOM 737 C CA . ARG A 1 89 ? 2.082 2.907 -12.888 1.00 95.31 89 ARG A CA 1
ATOM 738 C C . ARG A 1 89 ? 1.591 1.790 -11.964 1.00 95.31 89 ARG A C 1
ATOM 740 O O . ARG A 1 89 ? 0.758 2.030 -11.094 1.00 95.31 89 ARG A O 1
ATOM 747 N N . ARG A 1 90 ? 2.100 0.565 -12.126 1.00 95.06 90 ARG A N 1
ATOM 748 C CA . ARG A 1 90 ? 1.751 -0.573 -11.259 1.00 95.06 90 ARG A CA 1
ATOM 749 C C . ARG A 1 90 ? 2.197 -0.343 -9.822 1.00 95.06 90 ARG A C 1
ATOM 751 O O . ARG A 1 90 ? 1.452 -0.667 -8.900 1.00 95.06 90 ARG A O 1
ATOM 758 N N . TRP A 1 91 ? 3.391 0.207 -9.624 1.00 95.38 91 TRP A N 1
ATOM 759 C CA . TRP A 1 91 ? 3.900 0.536 -8.298 1.00 95.38 91 TRP A CA 1
ATOM 760 C C . TRP A 1 91 ? 3.052 1.615 -7.613 1.00 95.38 91 TRP A C 1
ATOM 762 O O . TRP A 1 91 ? 2.666 1.432 -6.462 1.00 95.38 91 TRP A O 1
ATOM 772 N N . GLU A 1 92 ? 2.678 2.679 -8.327 1.00 95.00 92 GLU A N 1
ATOM 773 C CA . GLU A 1 92 ? 1.792 3.729 -7.804 1.00 95.00 92 GLU A CA 1
ATOM 774 C C . GLU A 1 92 ? 0.417 3.176 -7.408 1.00 95.00 92 GLU A C 1
ATOM 776 O O . GLU A 1 92 ? -0.067 3.460 -6.314 1.00 95.00 92 GLU A O 1
ATOM 781 N N . LEU A 1 93 ? -0.187 2.331 -8.252 1.00 96.00 93 LEU A N 1
ATOM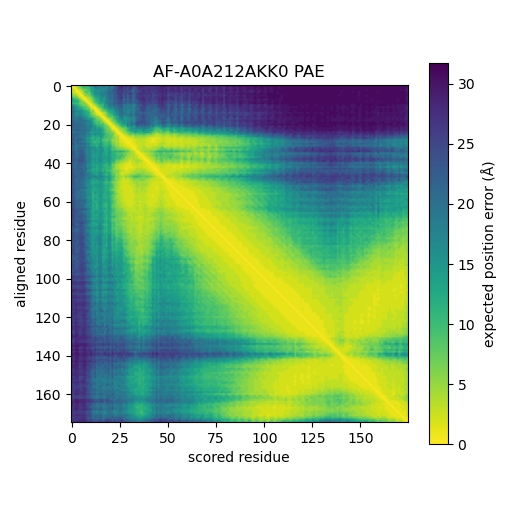 782 C CA . LEU A 1 93 ? -1.469 1.689 -7.947 1.00 96.00 93 LEU A CA 1
ATOM 783 C C . LEU A 1 93 ? -1.382 0.776 -6.719 1.00 96.00 93 LEU A C 1
ATOM 785 O O . LEU A 1 93 ? -2.278 0.807 -5.876 1.00 96.00 93 LEU A O 1
ATOM 789 N N . ARG A 1 94 ? -0.306 -0.013 -6.592 1.00 94.81 94 ARG A N 1
ATOM 790 C CA . ARG A 1 94 ? -0.073 -0.848 -5.402 1.00 94.81 94 ARG A CA 1
ATOM 791 C C . ARG A 1 94 ? 0.071 0.005 -4.149 1.00 94.81 94 ARG A C 1
ATOM 793 O O . ARG A 1 94 ? -0.605 -0.267 -3.167 1.00 94.81 94 ARG A O 1
ATOM 800 N N . ARG A 1 95 ? 0.863 1.075 -4.212 1.00 94.44 95 ARG A N 1
ATOM 801 C CA . ARG A 1 95 ? 1.066 1.989 -3.084 1.00 94.44 95 ARG A CA 1
ATOM 802 C C . ARG A 1 95 ? -0.240 2.642 -2.631 1.00 94.44 95 ARG A C 1
ATOM 804 O O . ARG A 1 95 ? -0.508 2.708 -1.438 1.00 94.44 95 ARG A O 1
ATOM 811 N N . LEU A 1 96 ? -1.056 3.126 -3.570 1.00 94.31 96 LEU A N 1
ATOM 812 C CA . LEU A 1 96 ? -2.358 3.716 -3.243 1.00 94.31 96 LEU A CA 1
ATOM 813 C C . LEU A 1 96 ? -3.291 2.690 -2.599 1.00 94.31 96 LEU A C 1
ATOM 815 O O . LEU A 1 96 ? -3.966 3.014 -1.626 1.00 94.31 96 LEU A O 1
ATOM 819 N N . LYS A 1 97 ? -3.284 1.453 -3.105 1.00 95.00 97 LYS A N 1
ATOM 820 C CA . LYS A 1 97 ? -4.065 0.362 -2.530 1.00 95.00 97 LYS A CA 1
ATOM 821 C C . LYS A 1 97 ? -3.601 0.003 -1.117 1.00 95.00 97 LYS A C 1
ATOM 823 O O . LYS A 1 97 ? -4.436 -0.141 -0.242 1.00 95.00 97 LYS A O 1
ATOM 828 N N . GLU A 1 98 ? -2.297 -0.090 -0.870 1.00 95.56 98 GLU A N 1
ATOM 829 C CA . GLU A 1 98 ? -1.752 -0.379 0.465 1.00 95.56 98 GLU A CA 1
ATOM 830 C C . GLU A 1 98 ? -2.150 0.687 1.494 1.00 95.56 98 GLU A C 1
ATOM 832 O O . GLU A 1 98 ? -2.501 0.358 2.630 1.00 95.56 98 GLU A O 1
ATOM 837 N N . VAL A 1 99 ? -2.138 1.963 1.096 1.00 94.88 99 VAL A N 1
ATOM 838 C CA . VAL A 1 99 ? -2.614 3.068 1.941 1.00 94.88 99 VAL A CA 1
ATOM 839 C C . VAL A 1 99 ? -4.108 2.923 2.237 1.00 94.88 99 VAL A C 1
ATOM 841 O O . VAL A 1 99 ? -4.520 3.090 3.385 1.00 94.88 99 VAL A O 1
ATOM 844 N N . ASP A 1 100 ? -4.920 2.598 1.233 1.00 95.75 100 ASP A N 1
ATOM 845 C CA . ASP A 1 100 ? -6.365 2.419 1.400 1.00 95.75 100 ASP A CA 1
ATOM 846 C C . ASP A 1 100 ? -6.706 1.198 2.270 1.00 95.75 100 ASP A C 1
ATOM 848 O O . ASP A 1 100 ? -7.455 1.314 3.238 1.00 95.75 100 ASP A O 1
ATOM 852 N N . ASP A 1 101 ? -6.058 0.059 2.021 1.00 96.31 101 ASP A N 1
ATOM 853 C CA . ASP A 1 101 ? -6.199 -1.166 2.812 1.00 96.31 101 ASP A CA 1
ATOM 854 C C . ASP A 1 101 ? -5.796 -0.920 4.279 1.00 96.31 101 ASP A C 1
ATOM 856 O O . ASP A 1 101 ? -6.444 -1.408 5.209 1.00 96.31 101 ASP A O 1
ATOM 860 N N . SER A 1 102 ? -4.749 -0.123 4.514 1.00 96.19 102 SER A N 1
ATOM 861 C CA . SER A 1 102 ? -4.308 0.250 5.865 1.00 96.19 102 SER A CA 1
ATOM 862 C C . SER A 1 102 ? -5.343 1.118 6.583 1.00 96.19 102 SER A C 1
ATOM 864 O O . SER A 1 102 ? -5.678 0.844 7.738 1.00 96.19 102 SER A O 1
ATOM 866 N N . ARG A 1 103 ? -5.905 2.121 5.894 1.00 96.94 103 ARG A N 1
ATOM 867 C CA . ARG A 1 103 ? -7.011 2.949 6.407 1.00 96.94 103 ARG A CA 1
ATOM 868 C C . ARG A 1 103 ? -8.226 2.090 6.743 1.00 96.94 103 ARG A C 1
ATOM 870 O O . ARG A 1 103 ? -8.775 2.196 7.839 1.00 96.94 103 ARG A O 1
ATOM 877 N N . TRP A 1 104 ? -8.607 1.196 5.834 1.00 97.25 104 TRP A N 1
ATOM 878 C CA . TRP A 1 104 ? -9.739 0.296 6.024 1.00 97.25 104 TRP A CA 1
ATOM 879 C C . TRP A 1 104 ? -9.545 -0.641 7.218 1.00 97.25 104 TRP A C 1
ATOM 881 O O . TRP A 1 104 ? -10.464 -0.844 8.014 1.00 97.25 104 TRP A O 1
ATOM 891 N N . ASN A 1 105 ? -8.333 -1.167 7.402 1.00 97.19 105 ASN A N 1
ATOM 892 C 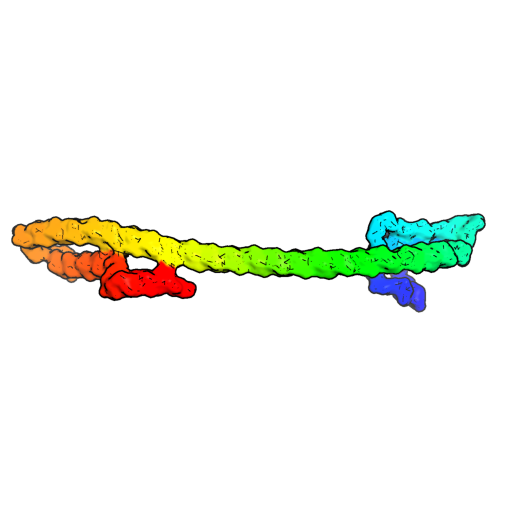CA . ASN A 1 105 ? -8.007 -1.993 8.559 1.00 97.19 105 ASN A CA 1
ATOM 893 C C . ASN A 1 105 ? -8.150 -1.229 9.878 1.00 97.19 105 ASN A C 1
ATOM 895 O O . ASN A 1 105 ? -8.765 -1.762 10.798 1.00 97.19 105 ASN A O 1
ATOM 899 N N . ARG A 1 106 ? -7.659 0.015 9.965 1.00 96.00 106 ARG A N 1
ATOM 900 C CA . ARG A 1 106 ? -7.839 0.850 11.168 1.00 96.00 106 ARG A CA 1
ATOM 901 C C . ARG A 1 106 ? -9.314 1.128 11.448 1.00 96.00 106 ARG A C 1
ATOM 903 O O . ARG A 1 106 ? -9.757 0.964 12.580 1.00 96.00 106 ARG A O 1
ATOM 910 N N . PHE A 1 107 ? -10.092 1.452 10.415 1.00 96.50 107 PHE A N 1
ATOM 911 C CA . PHE A 1 107 ? -11.534 1.669 10.549 1.00 96.50 107 PHE A CA 1
ATOM 912 C C . PHE A 1 107 ? -12.263 0.421 11.074 1.00 96.50 107 PHE A C 1
ATOM 914 O O . PHE A 1 107 ? -13.068 0.502 12.002 1.00 96.50 107 PHE A O 1
ATOM 921 N N . ARG A 1 108 ? -11.940 -0.759 10.533 1.00 97.88 108 ARG A N 1
ATOM 922 C CA . ARG A 1 108 ? -12.494 -2.040 10.995 1.00 97.88 108 ARG A CA 1
ATOM 923 C C . ARG A 1 108 ? -12.101 -2.356 12.440 1.00 97.88 108 ARG A C 1
ATOM 925 O O . ARG A 1 108 ? -12.939 -2.848 13.197 1.00 97.88 108 ARG A O 1
ATOM 932 N N . SER A 1 109 ? -10.859 -2.077 12.828 1.00 96.56 109 SER A N 1
ATOM 933 C CA . SER A 1 109 ? -10.410 -2.234 14.214 1.00 96.56 109 SER A CA 1
ATOM 934 C C . SER A 1 109 ? -11.180 -1.308 15.154 1.00 96.56 109 SER A C 1
ATOM 936 O O . SER A 1 109 ? -11.693 -1.780 16.160 1.00 96.56 109 SER A O 1
ATOM 938 N N . ALA A 1 110 ? -11.371 -0.036 14.793 1.00 96.44 110 ALA A N 1
ATOM 939 C CA . ALA A 1 110 ? -12.173 0.898 15.583 1.00 96.44 110 ALA A CA 1
ATOM 940 C C . ALA A 1 110 ? -13.626 0.419 15.758 1.00 96.44 110 ALA A C 1
ATOM 942 O O . ALA A 1 110 ? -14.160 0.452 16.864 1.00 96.44 110 ALA A O 1
ATOM 943 N N . ALA A 1 111 ? -14.250 -0.102 14.696 1.00 96.81 111 ALA A N 1
ATOM 944 C CA . ALA A 1 111 ? -15.591 -0.686 14.778 1.00 96.81 111 ALA A CA 1
ATOM 945 C C . ALA A 1 111 ? -15.644 -1.930 15.687 1.00 96.81 111 ALA A C 1
ATOM 947 O O . ALA A 1 111 ? -16.625 -2.141 16.400 1.00 96.81 111 ALA A O 1
ATOM 948 N N . THR A 1 112 ? -14.584 -2.743 15.676 1.00 97.88 112 THR A N 1
ATOM 949 C CA . THR A 1 112 ? -14.458 -3.921 16.547 1.00 97.88 112 THR A CA 1
ATOM 950 C C . THR A 1 112 ? -14.317 -3.497 18.008 1.00 97.88 112 THR A C 1
ATOM 952 O O . THR A 1 112 ? -15.078 -3.975 18.846 1.00 97.88 112 THR A O 1
ATOM 955 N N . ASN A 1 113 ? -13.432 -2.540 18.296 1.00 96.69 113 ASN A N 1
ATOM 956 C CA . ASN A 1 113 ? -13.224 -2.004 19.640 1.00 96.69 113 ASN A CA 1
ATOM 957 C C . ASN A 1 113 ? -14.501 -1.367 20.197 1.00 96.69 113 ASN A C 1
ATOM 959 O O . ASN A 1 113 ? -14.854 -1.600 21.347 1.00 96.69 113 ASN A O 1
ATOM 963 N N . TRP A 1 114 ? -15.248 -0.633 19.366 1.00 96.75 114 TRP A N 1
ATOM 964 C CA . TRP A 1 114 ? -16.543 -0.077 19.758 1.00 96.75 114 TRP A CA 1
ATOM 965 C C . TRP A 1 114 ? -17.542 -1.161 20.172 1.00 96.75 114 TRP A C 1
ATOM 967 O O . TRP A 1 114 ? -18.191 -1.048 21.210 1.00 96.75 114 TRP A O 1
ATOM 977 N N . ARG A 1 115 ? -17.653 -2.233 19.378 1.00 97.81 115 ARG A N 1
ATOM 978 C CA . ARG A 1 115 ? -18.531 -3.369 19.688 1.00 97.81 115 ARG A CA 1
ATOM 979 C C . ARG A 1 115 ? -18.129 -4.030 21.007 1.00 97.81 115 ARG A C 1
ATOM 981 O O . ARG A 1 115 ? -18.998 -4.347 21.813 1.00 97.81 115 ARG A O 1
ATOM 988 N N . GLU A 1 116 ? -16.834 -4.254 21.203 1.00 97.69 116 GLU A N 1
ATOM 989 C CA . GLU A 1 116 ? -16.292 -4.864 22.417 1.00 97.69 116 GLU A CA 1
ATOM 990 C C . GLU A 1 116 ? -16.546 -3.986 23.643 1.00 97.69 116 GLU A C 1
ATOM 992 O O . GLU A 1 116 ? -17.042 -4.480 24.654 1.00 97.69 116 GLU A O 1
ATOM 997 N N . LYS A 1 117 ? -16.328 -2.674 23.517 1.00 96.94 117 LYS A N 1
ATOM 998 C CA . LYS A 1 117 ? -16.655 -1.697 24.553 1.00 96.94 117 LYS A CA 1
ATOM 999 C C . LYS A 1 117 ? -18.120 -1.776 24.973 1.00 96.94 117 LYS A C 1
ATOM 1001 O O . LYS A 1 117 ? -18.382 -1.829 26.165 1.00 96.94 117 LYS A O 1
ATOM 1006 N N . GLN A 1 118 ? -19.064 -1.837 24.030 1.00 97.44 118 GLN A N 1
ATOM 1007 C CA . GLN A 1 118 ? -20.488 -1.956 24.376 1.00 97.44 118 GLN A CA 1
ATOM 1008 C C . GLN A 1 118 ? -20.774 -3.193 25.234 1.00 97.44 118 GLN A C 1
ATOM 1010 O O . GLN A 1 118 ? -21.480 -3.105 26.231 1.00 97.44 118 GLN A O 1
ATOM 1015 N N . VAL A 1 119 ? -20.195 -4.339 24.867 1.00 98.00 119 VAL A N 1
ATOM 1016 C CA . VAL A 1 119 ? -20.370 -5.586 25.624 1.00 98.00 119 VAL A CA 1
ATOM 1017 C C . VAL A 1 119 ? -19.752 -5.477 27.022 1.00 98.00 119 VAL A C 1
ATOM 1019 O O . VAL A 1 119 ? -20.331 -5.968 27.990 1.00 98.00 119 VAL A O 1
ATOM 1022 N N . LEU A 1 120 ? -18.587 -4.834 27.140 1.00 97.50 120 LEU A N 1
ATOM 1023 C CA . LEU A 1 120 ? -17.930 -4.605 28.427 1.00 97.50 120 LEU A CA 1
ATOM 1024 C C . LEU A 1 120 ? -18.705 -3.621 29.304 1.00 97.50 120 LEU A C 1
ATOM 1026 O O . LEU A 1 120 ? -18.842 -3.879 30.494 1.00 97.50 120 LEU A O 1
ATOM 1030 N N . ASP A 1 121 ? -19.238 -2.541 28.736 1.00 96.81 121 ASP A N 1
ATOM 1031 C CA . ASP A 1 121 ? -20.037 -1.550 29.461 1.00 96.81 121 ASP A CA 1
ATOM 1032 C C . ASP A 1 121 ? -21.328 -2.194 30.015 1.00 96.81 121 ASP A C 1
ATOM 1034 O O . ASP A 1 121 ? -21.665 -1.992 31.186 1.00 96.81 121 ASP A O 1
ATOM 1038 N N . ASP A 1 122 ? -21.999 -3.049 29.231 1.00 97.69 122 ASP A N 1
ATOM 1039 C CA . ASP A 1 122 ? -23.159 -3.832 29.689 1.00 97.69 122 ASP A CA 1
ATOM 1040 C C . ASP A 1 122 ? -22.779 -4.778 30.843 1.00 97.69 122 ASP A C 1
ATOM 1042 O O . ASP A 1 122 ? -23.477 -4.866 31.856 1.00 97.69 122 ASP A O 1
ATOM 1046 N N . PHE A 1 123 ? -21.645 -5.476 30.720 1.00 97.44 123 PHE A N 1
ATOM 1047 C CA . PHE A 1 123 ? -21.176 -6.401 31.751 1.00 97.44 123 PHE A CA 1
ATOM 1048 C C . PHE A 1 123 ? -20.753 -5.682 33.040 1.00 97.44 123 PHE A C 1
ATOM 1050 O O . PHE A 1 123 ? -21.096 -6.126 34.134 1.00 97.44 123 PHE A O 1
ATOM 1057 N N . ILE A 1 124 ? -20.052 -4.551 32.931 1.00 96.69 124 ILE A N 1
ATOM 1058 C CA . ILE A 1 124 ? -19.666 -3.716 34.075 1.00 96.69 124 ILE A CA 1
ATOM 1059 C C . ILE A 1 124 ? -20.912 -3.185 34.789 1.00 96.69 124 ILE A C 1
ATOM 1061 O O . ILE A 1 124 ? -20.950 -3.216 36.017 1.00 96.69 124 ILE A O 1
ATOM 1065 N N . SER A 1 125 ? -21.944 -2.777 34.046 1.00 96.69 125 SER A N 1
ATOM 1066 C CA . SER A 1 125 ? -23.213 -2.317 34.628 1.00 96.69 125 SER A CA 1
ATOM 1067 C C . SER A 1 125 ? -23.883 -3.408 35.476 1.00 96.69 125 SER A C 1
ATOM 1069 O O . SER A 1 125 ? -24.380 -3.145 36.572 1.00 96.69 125 SER A O 1
ATOM 1071 N N . GLU A 1 126 ? -23.851 -4.661 35.013 1.00 96.56 126 GLU A N 1
ATOM 1072 C CA . GLU A 1 126 ? -24.341 -5.810 35.785 1.00 96.56 126 GLU A CA 1
ATOM 1073 C C . GLU A 1 126 ? -23.482 -6.068 37.040 1.00 96.56 126 GLU A C 1
ATOM 1075 O O . GLU A 1 126 ? -24.016 -6.357 38.115 1.00 96.56 126 GLU A O 1
ATOM 1080 N N . LEU A 1 127 ? -22.154 -5.922 36.946 1.00 94.81 127 LEU A N 1
ATOM 1081 C CA . LEU A 1 127 ? -21.260 -6.039 38.105 1.00 94.81 127 LEU A CA 1
ATOM 1082 C C . LEU A 1 127 ? -21.525 -4.946 39.149 1.00 94.81 127 LEU A C 1
ATOM 1084 O O . LEU A 1 127 ? -21.511 -5.231 40.344 1.00 94.81 127 LEU A O 1
ATOM 1088 N N . GLU A 1 128 ? -21.812 -3.716 38.725 1.00 94.75 128 GLU A N 1
ATOM 1089 C CA . GLU A 1 128 ? -22.182 -2.606 39.612 1.00 94.75 128 GLU A CA 1
ATOM 1090 C C . GLU A 1 128 ? -23.491 -2.849 40.361 1.00 94.75 128 GLU A C 1
ATOM 1092 O O . GLU A 1 128 ? -23.598 -2.562 41.562 1.00 94.75 128 GLU A O 1
ATOM 1097 N N . ALA A 1 129 ? -24.484 -3.411 39.669 1.00 94.44 129 ALA A N 1
ATOM 1098 C CA . ALA A 1 129 ? -25.755 -3.775 40.278 1.00 94.44 129 ALA A CA 1
ATOM 1099 C C . ALA A 1 129 ? -25.557 -4.814 41.395 1.00 94.44 129 ALA A C 1
ATOM 1101 O O . ALA A 1 129 ? -26.129 -4.680 42.479 1.00 94.44 129 ALA A O 1
ATOM 1102 N N . ARG A 1 130 ? -24.688 -5.808 41.173 1.00 93.81 130 ARG A N 1
ATOM 1103 C CA . ARG A 1 130 ? -24.346 -6.832 42.177 1.00 93.81 130 ARG A CA 1
ATOM 1104 C C . ARG A 1 130 ? -23.490 -6.287 43.307 1.00 93.81 130 ARG A C 1
ATOM 1106 O O . ARG A 1 130 ? -23.771 -6.567 44.468 1.00 93.81 130 ARG A O 1
ATOM 1113 N N . PHE A 1 131 ? -22.507 -5.448 42.988 1.00 92.88 131 PHE A N 1
ATOM 1114 C CA . PHE A 1 131 ? -21.679 -4.761 43.977 1.00 92.88 131 PHE A CA 1
ATOM 1115 C C . PHE A 1 131 ? -22.529 -3.973 44.982 1.00 92.88 131 PHE A C 1
ATOM 1117 O O . PHE A 1 131 ? -22.255 -3.996 46.180 1.00 92.88 131 PHE A O 1
ATOM 1124 N N . SER A 1 132 ? -23.615 -3.345 44.521 1.00 89.62 132 SER A N 1
ATOM 1125 C CA . SER A 1 132 ? -24.550 -2.620 45.390 1.00 89.62 132 SER A CA 1
ATOM 1126 C C . SER A 1 132 ? -25.256 -3.521 46.418 1.00 89.62 132 SER A C 1
ATOM 1128 O O . SER A 1 132 ? -25.651 -3.037 47.477 1.00 89.62 132 SER A O 1
ATOM 1130 N N . ALA A 1 133 ? -25.410 -4.818 46.130 1.00 90.31 133 ALA A N 1
ATOM 1131 C CA . ALA A 1 133 ? -26.004 -5.799 47.038 1.00 90.31 133 ALA A CA 1
ATOM 1132 C C . ALA A 1 133 ? -24.960 -6.515 47.915 1.00 90.31 133 ALA A C 1
ATOM 1134 O O . ALA A 1 133 ? -25.228 -6.805 49.080 1.00 90.31 133 ALA A O 1
ATOM 1135 N N . GLU A 1 134 ? -23.782 -6.807 47.363 1.00 90.69 134 GLU A N 1
ATOM 1136 C CA . GLU A 1 134 ? -22.746 -7.631 48.004 1.00 90.69 134 GLU A CA 1
ATOM 1137 C C . GLU A 1 134 ? -21.723 -6.817 48.814 1.00 90.69 134 GLU A C 1
ATOM 1139 O O . GLU A 1 134 ? -21.053 -7.367 49.694 1.00 90.69 134 GLU A O 1
ATOM 1144 N N . GLY A 1 135 ? -21.628 -5.510 48.553 1.00 87.69 135 GLY A N 1
ATOM 1145 C CA . GLY A 1 135 ? -20.696 -4.598 49.208 1.00 87.69 135 GLY A CA 1
ATOM 1146 C C . GLY A 1 135 ? -19.243 -4.768 48.757 1.00 87.69 135 GLY A C 1
ATOM 1147 O O . GLY A 1 135 ? -18.908 -5.600 47.915 1.00 87.69 135 GLY A O 1
ATOM 1148 N N . ASP A 1 136 ? -18.352 -3.949 49.322 1.00 93.44 136 ASP A N 1
ATOM 1149 C CA . ASP A 1 136 ? -16.937 -3.977 48.956 1.00 93.44 136 ASP A CA 1
ATOM 1150 C C . ASP A 1 136 ? -16.183 -5.076 49.708 1.00 93.44 136 ASP A C 1
ATOM 1152 O O . ASP A 1 136 ? -16.017 -5.025 50.929 1.00 93.44 136 ASP A O 1
ATOM 1156 N N . GLN A 1 137 ? -15.724 -6.078 48.963 1.00 91.19 137 GLN A N 1
ATOM 1157 C CA . GLN A 1 137 ? -14.996 -7.225 49.495 1.00 91.19 137 GLN A CA 1
ATOM 1158 C C . GLN A 1 137 ? -13.525 -7.168 49.089 1.00 91.19 137 GLN A C 1
ATOM 1160 O O . GLN A 1 137 ? -13.186 -6.710 47.995 1.00 91.19 137 GLN A O 1
ATOM 1165 N N . SER A 1 138 ? -12.649 -7.668 49.962 1.00 90.06 138 SER A N 1
ATOM 1166 C CA . SER A 1 138 ? -11.226 -7.828 49.655 1.00 90.06 138 SER A CA 1
ATOM 1167 C C . SER A 1 138 ? -10.996 -9.129 48.885 1.00 90.06 138 SER A C 1
ATOM 1169 O O . SER A 1 138 ? -11.309 -10.210 49.385 1.00 90.06 138 SER A O 1
ATOM 1171 N N . ILE A 1 139 ? -10.437 -9.028 47.679 1.00 89.06 139 ILE A N 1
ATOM 1172 C CA . ILE A 1 139 ? -10.108 -10.152 46.798 1.00 89.06 139 ILE A CA 1
ATOM 1173 C C . ILE A 1 139 ? -8.602 -10.099 46.515 1.00 89.06 139 ILE A C 1
ATOM 1175 O O . ILE A 1 139 ? -8.129 -9.439 45.585 1.00 89.06 139 ILE A O 1
ATOM 1179 N N . GLY A 1 140 ? -7.832 -10.803 47.347 1.00 89.62 140 GLY A N 1
ATOM 1180 C CA . GLY A 1 140 ? -6.370 -10.778 47.300 1.00 89.62 140 GLY A CA 1
ATOM 1181 C C . GLY A 1 140 ? -5.816 -9.420 47.733 1.00 89.62 140 GLY A C 1
ATOM 1182 O O . GLY A 1 140 ? -6.056 -8.982 48.854 1.00 89.62 140 GLY A O 1
ATOM 1183 N N . GLU A 1 141 ? -5.065 -8.763 46.847 1.00 90.94 141 GLU A N 1
ATOM 1184 C CA . GLU A 1 141 ? -4.439 -7.454 47.106 1.00 90.94 141 GLU A CA 1
ATOM 1185 C C . GLU A 1 141 ? -5.343 -6.259 46.768 1.00 90.94 141 GLU A C 1
ATOM 1187 O O . GLU A 1 141 ? -4.962 -5.113 47.008 1.00 90.94 141 GLU A O 1
ATOM 1192 N N . LYS A 1 142 ? -6.517 -6.502 46.173 1.00 90.94 142 LYS A N 1
ATOM 1193 C CA . LYS A 1 142 ? -7.421 -5.451 45.700 1.00 90.94 142 LYS A CA 1
ATOM 1194 C C . LYS A 1 142 ? -8.823 -5.636 46.250 1.00 90.94 142 LYS A C 1
ATOM 1196 O O . LYS A 1 142 ? -9.280 -6.755 46.468 1.00 90.94 142 LYS A O 1
ATOM 1201 N N . THR A 1 143 ? -9.524 -4.529 46.432 1.00 94.44 143 THR A N 1
ATOM 1202 C CA . THR A 1 143 ? -10.954 -4.546 46.741 1.00 94.44 143 THR A CA 1
ATOM 1203 C C . THR A 1 143 ? -11.784 -4.728 45.472 1.00 94.44 143 THR A C 1
ATOM 1205 O O . THR A 1 143 ? -11.308 -4.522 44.350 1.00 94.44 143 THR A O 1
ATOM 1208 N N . THR A 1 144 ? -13.049 -5.102 45.635 1.00 92.00 144 THR A N 1
ATOM 1209 C CA . THR A 1 144 ? -13.992 -5.251 44.519 1.00 92.00 144 THR A CA 1
ATOM 1210 C C . THR A 1 144 ? -14.193 -3.908 43.812 1.00 92.00 144 THR A C 1
ATOM 1212 O O . THR A 1 144 ? -14.175 -3.847 42.583 1.00 92.00 144 THR A O 1
ATOM 1215 N N . SER A 1 145 ? -14.251 -2.810 44.573 1.00 93.25 145 SER A N 1
ATOM 1216 C CA . SER A 1 145 ? -14.287 -1.442 44.043 1.00 93.25 145 SER A CA 1
ATOM 1217 C C . SER A 1 145 ? -13.069 -1.096 43.173 1.00 93.25 145 SER A C 1
ATOM 1219 O O . SER A 1 145 ? -13.217 -0.497 42.109 1.00 93.25 145 SER A O 1
ATOM 1221 N N . GLN A 1 146 ? -11.862 -1.516 43.565 1.00 95.12 146 GLN A N 1
ATOM 1222 C CA . GLN A 1 146 ? -10.645 -1.288 42.777 1.00 95.12 146 GLN A CA 1
ATOM 1223 C C . GLN A 1 146 ? -10.627 -2.088 41.472 1.00 95.12 146 GLN A C 1
ATOM 1225 O O . GLN A 1 146 ? -10.171 -1.574 40.449 1.00 95.12 146 GLN A O 1
ATOM 1230 N N . TRP A 1 147 ? -11.119 -3.329 41.489 1.00 95.00 147 TRP A N 1
ATOM 1231 C CA . TRP A 1 147 ? -11.273 -4.132 40.274 1.00 95.00 147 TRP A CA 1
ATOM 1232 C C . TRP A 1 147 ? -12.295 -3.533 39.312 1.00 95.00 147 TRP A C 1
ATOM 1234 O O . TRP A 1 147 ? -12.050 -3.495 38.107 1.00 95.00 147 TRP A O 1
ATOM 1244 N N . LEU A 1 148 ? -13.404 -3.020 39.842 1.00 94.69 148 LEU A N 1
ATOM 1245 C CA . LEU A 1 148 ? -14.439 -2.380 39.043 1.00 94.69 148 LEU A CA 1
ATOM 1246 C C . LEU A 1 148 ? -13.927 -1.092 38.372 1.00 94.69 148 LEU A C 1
ATOM 1248 O O . LEU A 1 148 ? -14.156 -0.888 37.182 1.00 94.69 148 LEU A O 1
ATOM 1252 N N . THR A 1 149 ? -13.173 -0.259 39.097 1.00 96.06 149 THR A N 1
ATOM 1253 C CA . THR A 1 149 ? -12.511 0.927 38.522 1.00 96.06 149 THR A CA 1
ATOM 1254 C C . THR A 1 149 ? -11.524 0.539 37.425 1.00 96.06 149 THR A C 1
ATOM 1256 O O . THR A 1 149 ? -11.582 1.087 36.330 1.00 96.06 149 THR A O 1
ATOM 1259 N N . TRP A 1 150 ? -10.679 -0.468 37.668 1.00 96.00 150 TRP A N 1
ATOM 1260 C CA . TRP A 1 150 ? -9.755 -0.972 36.651 1.00 96.00 150 TRP A CA 1
ATOM 1261 C C . TRP A 1 150 ? -10.479 -1.442 35.379 1.00 96.00 150 TRP A C 1
ATOM 1263 O O . TRP A 1 150 ? -10.026 -1.147 34.274 1.00 96.00 150 TRP A O 1
ATOM 1273 N N . ALA A 1 151 ? -11.605 -2.149 35.517 1.00 95.25 151 ALA A N 1
ATOM 1274 C CA . ALA A 1 151 ? -12.377 -2.629 34.374 1.00 95.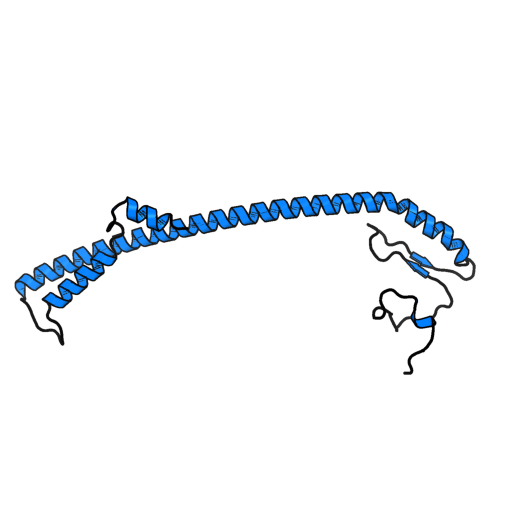25 151 ALA A CA 1
ATOM 1275 C C . ALA A 1 151 ? -12.961 -1.469 33.551 1.00 95.25 151 ALA A C 1
ATOM 1277 O O . ALA A 1 151 ? -12.891 -1.498 32.323 1.00 95.25 151 ALA A O 1
ATOM 1278 N N . LYS A 1 152 ? -13.474 -0.426 34.217 1.00 96.19 152 LYS A N 1
ATOM 1279 C CA . LYS A 1 152 ? -13.972 0.792 33.560 1.00 96.19 152 LYS A CA 1
ATOM 1280 C C . LYS A 1 152 ? -12.878 1.531 32.804 1.00 96.19 152 LYS A C 1
ATOM 1282 O O . LYS A 1 152 ? -13.089 1.885 31.648 1.00 96.19 152 LYS A O 1
ATOM 1287 N N . ASP A 1 153 ? -11.718 1.721 33.428 1.00 96.44 153 ASP A N 1
ATOM 1288 C CA . ASP A 1 153 ? -10.583 2.396 32.794 1.00 96.44 153 ASP A CA 1
ATOM 1289 C C . ASP A 1 153 ? -10.147 1.637 31.531 1.00 96.44 153 ASP A C 1
ATOM 1291 O O . ASP A 1 153 ? -9.979 2.228 30.465 1.00 96.44 153 ASP A O 1
ATOM 1295 N N . ARG A 1 154 ? -10.070 0.301 31.606 1.00 96.25 154 ARG A N 1
ATOM 1296 C CA . ARG A 1 154 ? -9.753 -0.552 30.450 1.00 96.25 154 ARG A CA 1
ATOM 1297 C C . ARG A 1 154 ? -10.813 -0.521 29.354 1.00 96.25 154 ARG A C 1
ATOM 1299 O O . ARG A 1 154 ? -10.462 -0.497 28.180 1.00 96.25 154 ARG A O 1
ATOM 1306 N N . ALA A 1 155 ? -12.094 -0.506 29.708 1.00 95.56 155 ALA A N 1
ATOM 1307 C CA . ALA A 1 155 ? -13.173 -0.390 28.731 1.00 95.56 155 ALA A CA 1
ATOM 1308 C C . ALA A 1 155 ? -13.214 1.002 28.071 1.00 95.56 155 ALA A C 1
ATOM 1310 O O . ALA A 1 155 ? -13.645 1.126 26.925 1.00 95.56 155 ALA A O 1
ATOM 1311 N N . ALA A 1 156 ? -12.768 2.055 28.764 1.00 94.69 156 ALA A N 1
ATOM 1312 C CA . ALA A 1 156 ? -12.656 3.401 28.204 1.00 94.69 156 ALA A CA 1
ATOM 1313 C C . ALA A 1 156 ? -11.530 3.510 27.159 1.00 94.69 156 ALA A C 1
ATOM 1315 O O . ALA A 1 156 ? -11.718 4.179 26.148 1.00 94.69 156 ALA A O 1
ATOM 1316 N N . GLU A 1 157 ? -10.410 2.796 27.335 1.00 94.69 157 GLU A N 1
ATOM 1317 C CA . GLU A 1 157 ? -9.309 2.738 26.350 1.00 94.69 157 GLU A CA 1
ATOM 1318 C C . GLU A 1 157 ? -9.750 2.196 24.973 1.00 94.69 157 GLU A C 1
ATOM 1320 O O . GLU A 1 157 ? -9.115 2.486 23.959 1.00 94.69 157 GLU A O 1
ATOM 1325 N N . LEU A 1 158 ? -10.832 1.411 24.923 1.00 94.50 158 LEU A N 1
ATOM 1326 C CA . LEU A 1 158 ? -11.383 0.850 23.686 1.00 94.50 158 LEU A CA 1
ATOM 1327 C C . LEU A 1 158 ? -12.319 1.809 22.942 1.00 94.50 158 LEU A C 1
ATOM 1329 O O . LEU A 1 158 ? -12.739 1.481 21.833 1.00 94.50 158 LEU A O 1
ATOM 1333 N N . ASP A 1 159 ? -12.669 2.965 23.512 1.00 93.25 159 ASP A N 1
ATOM 1334 C CA . ASP A 1 159 ? -13.596 3.901 22.878 1.00 93.25 159 ASP A CA 1
ATOM 1335 C C . ASP A 1 159 ? -12.941 4.621 21.683 1.00 93.25 159 ASP A C 1
ATOM 1337 O O . ASP A 1 159 ? -12.089 5.501 21.877 1.00 93.25 159 ASP A O 1
ATOM 1341 N N . PRO A 1 160 ? -13.353 4.329 20.432 1.00 92.31 160 PRO A N 1
ATOM 1342 C CA . PRO A 1 160 ? -12.796 5.015 19.271 1.00 92.31 160 PRO A CA 1
ATOM 1343 C C . PRO A 1 160 ? -13.238 6.482 19.167 1.00 92.31 160 PRO A C 1
ATOM 1345 O O . PRO A 1 160 ? -12.730 7.205 18.311 1.00 92.31 160 PRO A O 1
ATOM 1348 N N . PHE A 1 161 ? -14.183 6.931 20.000 1.00 93.81 161 PHE A N 1
ATOM 1349 C CA . PHE A 1 161 ? -14.704 8.297 20.018 1.00 93.81 161 PHE A CA 1
ATOM 1350 C C . PHE A 1 161 ? -14.174 9.134 21.185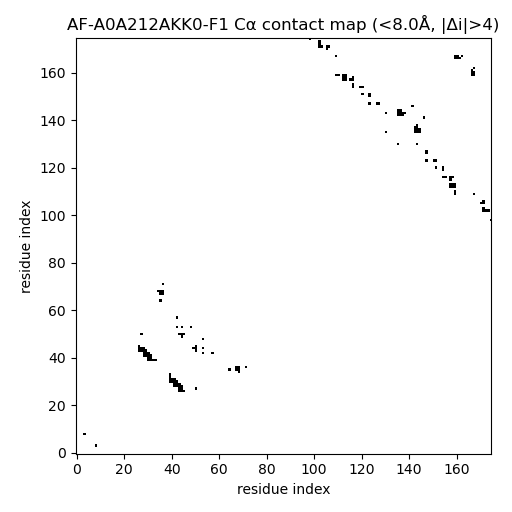 1.00 93.81 161 PHE A C 1
ATOM 1352 O O . PHE A 1 161 ? -14.715 10.210 21.436 1.00 93.81 161 PHE A O 1
ATOM 1359 N N . THR A 1 162 ? -13.100 8.698 21.852 1.00 90.62 162 THR A N 1
ATOM 1360 C CA . THR A 1 162 ? -12.458 9.457 22.943 1.00 90.62 162 THR A CA 1
ATOM 1361 C C . THR A 1 162 ? -12.149 10.907 22.534 1.00 90.62 162 THR A C 1
ATOM 1363 O O . THR A 1 162 ? -12.466 11.841 23.266 1.00 90.62 162 THR A O 1
ATOM 1366 N N . ASP A 1 163 ? -11.641 11.105 21.313 1.00 91.25 163 ASP A N 1
ATOM 1367 C CA . ASP A 1 163 ? -11.361 12.421 20.711 1.00 91.25 163 ASP A CA 1
ATOM 1368 C C . ASP A 1 163 ? -12.460 12.866 19.713 1.00 91.25 163 ASP A C 1
ATOM 1370 O O . ASP A 1 163 ? -12.249 13.682 18.807 1.00 91.25 163 ASP A O 1
ATOM 1374 N N . GLY A 1 164 ? -13.655 12.284 19.836 1.00 92.12 164 GLY A N 1
ATOM 1375 C CA . GLY A 1 164 ? -14.788 12.473 18.937 1.00 92.12 164 GLY A CA 1
ATOM 1376 C C . GLY A 1 164 ? -14.584 11.896 17.530 1.00 92.12 164 GLY A C 1
ATOM 1377 O O . GLY A 1 164 ? -13.619 11.196 17.224 1.00 92.12 164 GLY A O 1
ATOM 1378 N N . LEU A 1 165 ? -15.518 12.219 16.628 1.00 92.88 165 LEU A N 1
ATOM 1379 C CA . LEU A 1 165 ? -15.485 11.751 15.233 1.00 92.88 165 LEU A CA 1
ATOM 1380 C C . LEU A 1 165 ? -14.224 12.203 14.484 1.00 92.88 165 LEU A C 1
ATOM 1382 O O . LEU A 1 165 ? -13.703 11.467 13.647 1.00 92.88 165 LEU A O 1
ATOM 1386 N N . ALA A 1 166 ? -13.731 13.408 14.778 1.00 93.19 166 ALA A N 1
ATOM 1387 C CA . ALA A 1 166 ? -12.525 13.936 14.151 1.00 93.19 166 ALA A CA 1
ATOM 1388 C C . ALA A 1 166 ? -11.281 13.121 14.538 1.00 93.19 166 ALA A C 1
ATOM 1390 O O . ALA A 1 166 ? -10.467 12.822 13.666 1.00 93.19 166 ALA A O 1
ATOM 1391 N N . GLY A 1 167 ? -11.165 12.714 15.807 1.00 92.31 167 GLY A N 1
ATOM 1392 C CA . GLY A 1 167 ? -10.079 11.857 16.281 1.00 92.31 167 GLY A CA 1
ATOM 1393 C C . GLY A 1 167 ? -10.056 10.493 15.595 1.00 92.31 167 GLY A C 1
ATOM 1394 O O . GLY A 1 167 ? -9.009 10.078 15.097 1.00 92.31 167 GLY A O 1
ATOM 1395 N N . LEU A 1 168 ? -11.223 9.852 15.454 1.00 94.00 168 LEU A N 1
ATOM 1396 C CA . LEU A 1 168 ? -11.356 8.587 14.724 1.00 94.00 168 LEU A CA 1
ATOM 1397 C C . LEU A 1 168 ? -10.814 8.696 13.291 1.00 94.00 168 LEU A C 1
ATOM 1399 O O . LEU A 1 168 ? -9.972 7.903 12.871 1.00 94.00 168 LEU A O 1
ATOM 1403 N N . PHE A 1 169 ? -11.285 9.681 12.521 1.00 94.88 169 PHE A N 1
ATOM 1404 C CA . PHE A 1 169 ? -10.859 9.819 11.126 1.00 94.88 169 PHE A CA 1
ATOM 1405 C C . PHE A 1 169 ? -9.421 10.323 10.983 1.00 94.88 169 PHE A C 1
ATOM 1407 O O . PHE A 1 169 ? -8.775 10.016 9.979 1.00 94.88 169 PHE A O 1
ATOM 1414 N N . HIS A 1 170 ? -8.893 11.036 11.977 1.00 93.75 170 HIS A N 1
ATOM 1415 C CA . HIS A 1 170 ? -7.476 11.375 12.038 1.00 93.75 170 HIS A CA 1
ATOM 1416 C C . HIS A 1 170 ? -6.602 10.120 12.204 1.00 93.75 170 HIS A C 1
ATOM 1418 O O . HIS A 1 170 ? -5.614 9.971 11.483 1.00 93.75 170 HIS A O 1
ATOM 1424 N N . ASP A 1 171 ? -6.978 9.185 13.084 1.00 91.50 171 ASP A N 1
ATOM 1425 C CA . ASP A 1 171 ? -6.248 7.919 13.247 1.00 91.50 171 ASP A CA 1
ATOM 1426 C C . ASP A 1 171 ? -6.354 7.023 12.002 1.00 91.50 171 ASP A C 1
ATOM 1428 O O . ASP A 1 171 ? -5.348 6.519 11.492 1.00 91.50 171 ASP A O 1
ATOM 1432 N N . VAL A 1 172 ? -7.555 6.912 11.423 1.00 93.31 172 VAL A N 1
ATOM 1433 C CA . VAL A 1 172 ? -7.765 6.199 10.154 1.00 93.31 172 VAL A CA 1
ATOM 1434 C C . VAL A 1 172 ? -6.892 6.798 9.051 1.00 93.31 172 VAL A C 1
ATOM 1436 O O . VAL A 1 172 ? -6.187 6.060 8.365 1.00 93.31 172 VAL A O 1
ATOM 1439 N N . GLY A 1 173 ? -6.897 8.125 8.907 1.00 90.62 173 GLY A N 1
ATOM 1440 C CA . GLY A 1 173 ? -6.212 8.864 7.846 1.00 90.62 173 GLY A CA 1
ATOM 1441 C C . GLY A 1 173 ? -4.690 8.959 7.977 1.00 90.62 173 GLY A C 1
ATOM 1442 O O . GLY A 1 173 ? -4.050 9.465 7.050 1.00 90.62 173 GLY A O 1
ATOM 1443 N N . ARG A 1 174 ? -4.110 8.477 9.083 1.00 87.88 174 ARG A N 1
ATOM 1444 C CA . ARG A 1 174 ? -2.665 8.516 9.337 1.00 87.88 174 ARG A CA 1
ATOM 1445 C C . ARG A 1 174 ? -1.881 7.869 8.176 1.00 87.88 174 ARG A C 1
ATOM 1447 O O . ARG A 1 174 ? -2.325 6.838 7.662 1.00 87.88 174 ARG A O 1
ATOM 1454 N N . PRO A 1 175 ? -0.763 8.461 7.724 1.00 74.44 175 PRO A N 1
ATOM 1455 C CA . PRO A 1 175 ? 0.050 7.884 6.655 1.00 74.44 175 PRO A CA 1
ATOM 1456 C C . PRO A 1 175 ? 0.644 6.516 7.019 1.00 74.44 175 PRO A C 1
ATOM 1458 O O . PRO A 1 175 ? 0.661 6.149 8.221 1.00 74.44 175 PRO A O 1
#

Foldseek 3Di:
DDDDDDPVQPPDPDNPPDPPPDDDPVKDKDWDPDLQPDDIDIDIADPVRHVVNCVVVVVVVVVVRVVVSVVVVVVVVVVVVVVVVVVVVVVVVVVVVVLVVQLVVLLVQLVVLQVVLVVLVVVLVVLVVVCVVPPWDDDDPDISVRVSVVSVVVSLVSHCQPVHPVSNSCVSNPD

Secondary structure (DSSP, 8-state):
-PPPPSGGGGS-S-TT---TT----SS-EEE--SSSSSS--EEE-BTTB-GGGTHHHHHHHHHHHHHHHHHHHHHHHHHHHHHHHHHHHHHHHHHHHHHHHHHHHHHHHHHHHHHHHHHHHHHHHHHHHHHHHH---EETTEEHHHHHHHHHHHHHHT-TTTTHHHHHHHHHH--

pLDDT: mean 85.01, std 16.97, range [36.91, 98.0]

Radius of gyration: 40.75 Å; Cα contacts (8 Å, |Δi|>4): 86; chains: 1; bounding box: 80×43×103 Å

Mean predicted aligned error: 12.7 Å